Protein AF-A0A226WQH6-F1 (afdb_monomer_lite)

pLDDT: mean 71.51, std 11.77, range [44.72, 87.69]

Sequence (104 aa):
MDVEHRQHKELNNRAQNSHQPTRVREKVMRRFKSARHLQRFTSVHDQVANLIIHCRYNANSQEKRQARTHAFEAWEAATGNPMLDRLAAQISNIHDLRLRLCDL

Foldseek 3Di:
DDDPPDPDPVVVCVVVVVCVVVVVVCVVVPHDPDPVVSVVCCVVVVVVVCVVVCCVPPPDPVRVVVVVVVVQVVVCVVPVDNPVVVVVVVVVVVVVVVVVVVVD

Organism: Caballeronia sordidicola (NCBI:txid196367)

InterPro domains:
  IPR052183 Bacterial Insertion Sequence Transposase [PTHR35528] (2-68)

Secondary structure (DSSP, 8-state):
--------HHHHHHHHHHTHHHHHHHHHTT--SSHHHHHHHHHHHHHHHHHHHHHHHH--HHHHHHHHHHHHHHHHHHHS--HHHHHHHHHHHHHHHHHHTT--

Radius of gyration: 23.56 Å; chains: 1; bounding box: 32×32×85 Å

Structure (mmCIF, N/CA/C/O backbone):
data_AF-A0A226WQH6-F1
#
_entry.id   AF-A0A226WQH6-F1
#
loop_
_atom_site.group_PDB
_atom_site.id
_atom_site.type_symbol
_atom_site.label_atom_id
_atom_site.label_alt_id
_atom_site.label_comp_id
_atom_site.label_asym_id
_atom_site.label_entity_id
_atom_site.label_seq_id
_atom_site.pdbx_PDB_ins_code
_atom_site.Cartn_x
_atom_site.Cartn_y
_atom_site.Cartn_z
_atom_site.occupancy
_atom_site.B_iso_or_equiv
_atom_site.auth_seq_id
_atom_site.auth_comp_id
_atom_site.auth_asym_id
_atom_site.auth_atom_id
_atom_site.pdbx_PDB_model_num
ATOM 1 N N . MET A 1 1 ? 1.861 1.280 -46.688 1.00 44.72 1 MET A N 1
ATOM 2 C CA . MET A 1 1 ? 1.947 1.869 -45.338 1.00 44.72 1 MET A CA 1
ATOM 3 C C . MET A 1 1 ? 3.420 1.968 -45.000 1.00 44.72 1 MET A C 1
ATOM 5 O O . MET A 1 1 ? 3.989 1.004 -44.507 1.00 44.72 1 MET A O 1
ATOM 9 N N . ASP A 1 2 ? 4.052 3.064 -45.413 1.00 53.34 2 ASP A N 1
ATOM 10 C CA . ASP A 1 2 ? 5.470 3.315 -45.156 1.00 53.34 2 ASP A CA 1
ATOM 11 C C . ASP A 1 2 ? 5.608 3.838 -43.721 1.00 53.34 2 ASP A C 1
ATOM 13 O O . ASP A 1 2 ? 4.971 4.826 -43.355 1.00 53.34 2 ASP A O 1
ATOM 17 N N . VAL A 1 3 ? 6.327 3.108 -42.869 1.00 60.47 3 VAL A N 1
ATOM 18 C CA . VAL A 1 3 ? 6.515 3.482 -41.462 1.00 60.47 3 VAL A CA 1
ATOM 19 C C . VAL A 1 3 ? 7.810 4.276 -41.377 1.00 60.47 3 VAL A C 1
ATOM 21 O O . VAL A 1 3 ? 8.898 3.693 -41.386 1.00 60.47 3 VAL A O 1
ATOM 24 N N . GLU A 1 4 ? 7.690 5.604 -41.284 1.00 64.19 4 GLU A N 1
ATOM 25 C CA . GLU A 1 4 ? 8.829 6.504 -41.087 1.00 64.19 4 GLU A CA 1
ATOM 26 C C . GLU A 1 4 ? 9.665 6.064 -39.870 1.00 64.19 4 GLU A C 1
ATOM 28 O O . GLU A 1 4 ? 9.264 6.212 -38.712 1.00 64.19 4 GLU A O 1
ATOM 33 N N . HIS A 1 5 ? 10.865 5.540 -40.126 1.00 64.62 5 HIS A N 1
ATOM 34 C CA . HIS A 1 5 ? 11.817 5.152 -39.088 1.00 64.62 5 HIS A CA 1
ATOM 35 C C . HIS A 1 5 ? 12.550 6.385 -38.541 1.00 64.62 5 HIS A C 1
ATOM 37 O O . HIS A 1 5 ? 13.658 6.718 -38.962 1.00 64.62 5 HIS A O 1
ATOM 43 N N . ARG A 1 6 ? 11.949 7.076 -37.565 1.00 65.62 6 ARG A N 1
ATOM 44 C CA . ARG A 1 6 ? 12.593 8.213 -36.883 1.00 65.62 6 ARG A CA 1
ATOM 45 C C . ARG A 1 6 ? 13.545 7.734 -35.778 1.00 65.62 6 ARG A C 1
ATOM 47 O O . ARG A 1 6 ? 13.123 7.468 -34.657 1.00 65.62 6 ARG A O 1
ATOM 54 N N . GLN A 1 7 ? 14.846 7.666 -36.069 1.00 63.78 7 GLN A N 1
ATOM 55 C CA . GLN A 1 7 ? 15.902 7.249 -35.124 1.00 63.78 7 GLN A CA 1
ATOM 56 C C . GLN A 1 7 ? 16.554 8.415 -34.347 1.00 63.78 7 GLN A C 1
ATOM 58 O O . GLN A 1 7 ? 17.762 8.431 -34.111 1.00 63.78 7 GLN A O 1
ATOM 63 N N . HIS A 1 8 ? 15.788 9.424 -33.927 1.00 68.12 8 HIS A N 1
ATOM 64 C CA . HIS A 1 8 ? 16.356 10.497 -33.104 1.00 68.12 8 HIS A CA 1
ATOM 65 C C . HIS A 1 8 ? 16.524 10.031 -31.644 1.00 68.12 8 HIS A C 1
ATOM 67 O O . HIS A 1 8 ? 15.560 9.609 -31.003 1.00 68.12 8 HIS A O 1
ATOM 73 N N . LYS A 1 9 ? 17.751 10.139 -31.102 1.00 60.00 9 LYS A N 1
ATOM 74 C CA . LYS A 1 9 ? 18.123 9.819 -29.702 1.00 60.00 9 LYS A CA 1
ATOM 75 C C . LYS A 1 9 ? 17.124 10.297 -28.634 1.00 60.00 9 LYS A C 1
ATOM 77 O O . LYS A 1 9 ? 16.923 9.596 -27.647 1.00 60.00 9 LYS A O 1
ATOM 82 N N . GLU A 1 10 ? 16.481 11.447 -28.822 1.00 61.59 10 GLU A N 1
ATOM 83 C CA . GLU A 1 10 ? 15.529 12.004 -27.850 1.00 61.59 10 GLU A CA 1
ATOM 84 C C . GLU A 1 10 ? 14.223 11.197 -27.743 1.00 61.59 10 GLU A C 1
ATOM 86 O O . GLU A 1 10 ? 13.691 11.033 -26.643 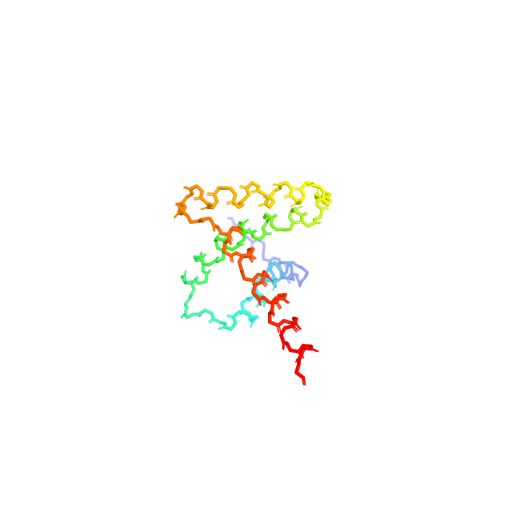1.00 61.59 10 GLU A O 1
ATOM 91 N N . LEU A 1 11 ? 13.747 10.602 -28.845 1.00 58.12 11 LEU A N 1
ATOM 92 C CA . LEU A 1 11 ? 12.570 9.720 -28.842 1.00 58.12 11 LEU A CA 1
ATOM 93 C C . LEU A 1 11 ? 12.870 8.386 -28.143 1.00 58.12 11 LEU A C 1
ATOM 95 O O . LEU A 1 11 ? 12.033 7.863 -27.403 1.00 58.12 11 LEU A O 1
ATOM 99 N N . ASN A 1 12 ? 14.089 7.869 -28.318 1.00 60.53 12 ASN A N 1
ATOM 100 C CA . ASN A 1 12 ? 14.528 6.619 -27.698 1.00 60.53 12 ASN A CA 1
ATOM 101 C C . ASN A 1 12 ? 14.723 6.781 -26.181 1.00 60.53 12 ASN A C 1
ATOM 103 O O . ASN A 1 12 ? 14.322 5.918 -25.404 1.00 60.53 12 ASN A O 1
ATOM 107 N N . ASN A 1 13 ? 15.210 7.945 -25.740 1.00 62.19 13 ASN A N 1
ATOM 108 C CA . ASN A 1 13 ? 15.324 8.268 -24.319 1.00 62.19 13 ASN A CA 1
ATOM 109 C C . ASN A 1 13 ? 13.975 8.212 -23.590 1.00 62.19 13 ASN A C 1
ATOM 111 O O . ASN A 1 13 ? 13.936 7.773 -22.447 1.00 62.19 13 ASN A O 1
ATOM 115 N N . ARG A 1 14 ? 12.854 8.600 -24.214 1.00 62.41 14 ARG A N 1
ATOM 116 C CA . ARG A 1 14 ? 11.534 8.556 -23.558 1.00 62.41 14 ARG A CA 1
ATOM 117 C C . ARG A 1 14 ? 11.010 7.129 -23.393 1.00 62.41 14 ARG A C 1
ATOM 119 O O . ARG A 1 14 ? 10.554 6.775 -22.306 1.00 62.41 14 ARG A O 1
ATOM 126 N N . ALA A 1 15 ? 11.129 6.305 -24.435 1.00 62.69 15 ALA A N 1
ATOM 127 C CA . ALA A 1 15 ? 10.797 4.883 -24.360 1.00 62.69 15 ALA A CA 1
ATOM 128 C C . ALA A 1 15 ? 11.685 4.169 -23.325 1.00 62.69 15 ALA A C 1
ATOM 130 O O . ALA A 1 15 ? 11.190 3.457 -22.453 1.00 62.69 15 ALA A O 1
ATOM 131 N N . GLN A 1 16 ? 12.986 4.455 -23.342 1.00 61.62 16 GLN A N 1
ATOM 132 C CA . GLN A 1 16 ? 13.967 3.846 -22.451 1.00 61.62 16 GLN A CA 1
ATOM 133 C C . GLN A 1 16 ? 13.856 4.332 -20.994 1.00 61.62 16 GLN A C 1
ATOM 135 O O . GLN A 1 16 ? 14.052 3.540 -20.069 1.00 61.62 16 GLN A O 1
ATOM 140 N N . ASN A 1 17 ? 13.483 5.596 -20.763 1.00 66.69 17 ASN A N 1
ATOM 141 C CA . ASN A 1 17 ? 13.315 6.161 -19.420 1.00 66.69 17 ASN A CA 1
ATOM 142 C C . ASN A 1 17 ? 11.994 5.766 -18.753 1.00 66.69 17 ASN A C 1
ATOM 144 O O . ASN A 1 17 ? 11.938 5.711 -17.525 1.00 66.69 17 ASN A O 1
ATOM 148 N N . SER A 1 18 ? 10.956 5.433 -19.526 1.00 65.62 18 SER A N 1
ATOM 149 C CA . SER A 1 18 ? 9.652 5.020 -18.984 1.00 65.62 18 SER A CA 1
ATOM 150 C C . SER A 1 18 ? 9.734 3.795 -18.056 1.00 65.62 18 SER A C 1
ATOM 152 O O . SER A 1 18 ? 8.951 3.666 -17.118 1.00 65.62 18 SER A O 1
ATOM 154 N N . HIS A 1 19 ? 10.733 2.931 -18.257 1.00 69.81 19 HIS A N 1
ATOM 155 C CA . HIS A 1 19 ? 10.943 1.708 -17.478 1.00 69.81 19 HIS A CA 1
ATOM 156 C C . HIS A 1 19 ? 11.989 1.847 -16.361 1.00 69.81 19 HIS A C 1
ATOM 158 O O . HIS A 1 19 ? 12.246 0.882 -15.637 1.00 69.81 19 HIS A O 1
ATOM 164 N N . GLN A 1 20 ? 12.610 3.020 -16.195 1.00 75.31 20 GLN A N 1
ATOM 165 C CA . GLN A 1 20 ? 13.624 3.234 -15.156 1.00 75.31 20 GLN A CA 1
ATOM 166 C C . GLN A 1 20 ? 13.084 3.010 -13.733 1.00 75.31 20 GLN A C 1
ATOM 168 O O . GLN A 1 20 ? 13.747 2.297 -12.975 1.00 75.31 20 GLN A O 1
ATOM 173 N N . PRO A 1 21 ? 11.880 3.497 -13.354 1.00 69.62 21 PRO A N 1
ATOM 174 C CA . PRO A 1 21 ? 11.318 3.221 -12.029 1.00 69.62 21 PRO A CA 1
ATOM 175 C C . PRO A 1 21 ? 11.153 1.720 -11.766 1.00 69.62 21 PRO A C 1
ATOM 177 O O . PRO A 1 21 ? 11.462 1.239 -10.674 1.00 69.62 21 PRO A O 1
ATOM 180 N N . THR A 1 22 ? 10.736 0.968 -12.786 1.00 70.25 22 THR A N 1
ATOM 181 C CA . THR A 1 22 ? 10.587 -0.490 -12.731 1.00 70.25 22 THR A CA 1
ATOM 182 C C . THR A 1 22 ? 11.938 -1.179 -12.554 1.00 70.25 22 THR A C 1
ATOM 184 O O . THR A 1 22 ? 12.086 -1.998 -11.650 1.00 70.25 22 THR A O 1
ATOM 187 N N . ARG A 1 23 ? 12.968 -0.788 -13.318 1.00 71.25 23 ARG A N 1
ATOM 188 C CA . ARG A 1 23 ? 14.328 -1.345 -13.183 1.00 71.25 23 ARG A CA 1
ATOM 189 C C . ARG A 1 23 ? 14.959 -1.065 -11.824 1.00 71.25 23 ARG A C 1
ATOM 191 O O . ARG A 1 23 ? 15.618 -1.941 -11.267 1.00 71.25 23 ARG A O 1
ATOM 198 N N . VAL A 1 24 ? 14.784 0.142 -11.287 1.00 74.31 24 VAL A N 1
ATOM 199 C CA . VAL A 1 24 ? 15.288 0.492 -9.950 1.00 74.31 24 VAL A CA 1
ATOM 200 C C . VAL A 1 24 ? 14.612 -0.383 -8.898 1.00 74.31 24 VAL A C 1
ATOM 202 O O . VAL A 1 24 ? 15.297 -0.975 -8.065 1.00 74.31 24 VAL A O 1
ATOM 205 N N . ARG A 1 25 ? 13.287 -0.542 -8.981 1.00 69.75 25 ARG A N 1
ATOM 206 C CA . ARG A 1 25 ? 12.509 -1.412 -8.089 1.00 69.75 25 ARG A CA 1
ATOM 207 C C . ARG A 1 25 ? 12.951 -2.875 -8.184 1.00 69.75 25 ARG A C 1
ATOM 209 O O . ARG A 1 25 ? 13.248 -3.478 -7.159 1.00 69.75 25 ARG A O 1
ATOM 216 N N . GLU A 1 26 ? 13.083 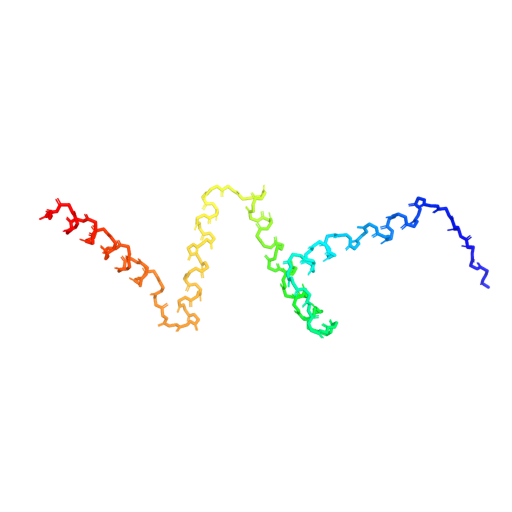-3.430 -9.385 1.00 69.25 26 GLU A N 1
ATOM 217 C CA . GLU A 1 26 ? 13.593 -4.793 -9.603 1.00 69.25 26 GLU A CA 1
ATOM 218 C C . GLU A 1 26 ? 14.992 -5.012 -9.018 1.00 69.25 26 GLU A C 1
ATOM 220 O O . GLU A 1 26 ? 15.279 -6.065 -8.438 1.00 69.25 26 GLU A O 1
ATOM 225 N N . LYS A 1 27 ? 15.872 -4.015 -9.170 1.00 71.19 27 LYS A N 1
ATOM 226 C CA . LYS A 1 27 ? 17.248 -4.069 -8.673 1.00 71.19 27 LYS A CA 1
ATOM 227 C C . LYS A 1 27 ? 17.297 -4.025 -7.145 1.00 71.19 27 LYS A C 1
ATOM 229 O O . LYS A 1 27 ? 18.051 -4.793 -6.552 1.00 71.19 27 LYS A O 1
ATOM 234 N N . VAL A 1 28 ? 16.481 -3.177 -6.514 1.00 74.56 28 VAL A N 1
ATOM 235 C CA . VAL A 1 28 ? 16.343 -3.114 -5.048 1.00 74.56 28 VAL A CA 1
ATOM 236 C C . VAL A 1 28 ? 15.740 -4.413 -4.501 1.00 74.56 28 VAL A C 1
ATOM 238 O O . VAL A 1 28 ? 16.210 -4.933 -3.493 1.00 74.56 28 VAL A O 1
ATOM 241 N N . MET A 1 29 ? 14.763 -4.998 -5.200 1.00 66.88 29 MET A N 1
ATOM 242 C CA . MET A 1 29 ? 14.048 -6.209 -4.771 1.00 66.88 29 MET A CA 1
ATOM 243 C C . MET A 1 29 ? 14.765 -7.532 -5.105 1.00 66.88 29 MET A C 1
ATOM 245 O O . MET A 1 29 ? 14.118 -8.570 -5.202 1.00 66.88 29 MET A O 1
ATOM 249 N N . ARG A 1 30 ? 16.101 -7.524 -5.256 1.00 69.88 30 ARG A N 1
ATOM 250 C CA . ARG A 1 30 ? 16.945 -8.717 -5.490 1.00 69.88 30 ARG A CA 1
ATOM 251 C C . ARG A 1 30 ? 16.367 -9.697 -6.533 1.00 69.88 30 ARG A C 1
ATOM 253 O O . ARG A 1 30 ? 16.269 -10.875 -6.238 1.00 69.88 30 ARG A O 1
ATOM 260 N N . ARG A 1 31 ? 16.041 -9.229 -7.749 1.00 72.62 31 ARG A N 1
ATOM 261 C CA . ARG A 1 31 ? 15.698 -10.036 -8.953 1.00 72.62 31 ARG A CA 1
ATOM 262 C C . ARG A 1 31 ? 14.636 -11.145 -8.767 1.00 72.62 31 ARG A C 1
ATOM 264 O O . ARG A 1 31 ? 14.828 -12.148 -8.089 1.00 72.62 31 ARG A O 1
ATOM 271 N N . PHE A 1 32 ? 13.543 -11.063 -9.523 1.00 77.19 32 PHE A N 1
ATOM 272 C CA . PHE A 1 32 ? 12.536 -12.130 -9.556 1.00 77.19 32 PHE A CA 1
ATOM 273 C C . PHE A 1 32 ? 13.042 -13.391 -10.270 1.00 77.19 32 PHE A C 1
ATOM 275 O O . PHE A 1 32 ? 13.728 -13.311 -11.286 1.00 77.19 32 PHE A O 1
ATOM 282 N N . LYS A 1 33 ? 12.612 -14.568 -9.791 1.00 84.00 33 LYS A N 1
ATOM 283 C CA . LYS A 1 33 ? 12.939 -15.881 -10.387 1.00 84.00 33 LYS A CA 1
ATOM 284 C C . LYS A 1 33 ? 12.449 -16.044 -11.837 1.00 84.00 33 LYS A C 1
ATOM 286 O O . LYS A 1 33 ? 12.940 -16.907 -12.551 1.00 84.00 33 LYS A O 1
ATOM 291 N N . SER A 1 34 ? 11.455 -15.259 -12.267 1.00 85.62 34 SER A N 1
ATOM 292 C CA . SER A 1 34 ? 10.907 -15.284 -13.634 1.00 85.62 34 SER A CA 1
ATOM 293 C C . SER A 1 34 ? 10.102 -14.015 -13.939 1.00 85.62 34 SER A C 1
ATOM 295 O O . SER A 1 34 ? 9.542 -13.422 -13.012 1.00 85.62 34 SER A O 1
ATOM 297 N N . ALA A 1 35 ? 9.906 -13.697 -15.223 1.00 83.88 35 ALA A N 1
ATOM 298 C CA . ALA A 1 35 ? 9.063 -12.581 -15.670 1.00 83.88 35 ALA A CA 1
ATOM 299 C C . ALA A 1 35 ? 7.593 -12.694 -15.216 1.00 83.88 35 ALA A C 1
ATOM 301 O O . ALA A 1 35 ? 6.991 -11.700 -14.825 1.00 83.88 35 ALA A O 1
ATOM 302 N N . ARG A 1 36 ? 7.021 -13.907 -15.172 1.00 86.31 36 ARG A N 1
ATOM 303 C CA . ARG A 1 36 ? 5.642 -14.126 -14.688 1.00 86.31 36 ARG A CA 1
ATOM 304 C C . ARG A 1 36 ? 5.472 -13.730 -13.215 1.00 86.31 36 ARG A C 1
ATOM 306 O O . ARG A 1 36 ? 4.447 -13.168 -12.843 1.00 86.31 36 ARG A O 1
ATOM 313 N N . HIS A 1 37 ? 6.469 -14.023 -12.380 1.00 83.62 37 HIS A N 1
ATOM 314 C CA . HIS A 1 37 ? 6.462 -13.635 -10.965 1.00 83.62 37 HIS A CA 1
ATOM 315 C C . HIS A 1 37 ? 6.571 -12.120 -10.794 1.00 83.62 37 HIS A C 1
ATOM 317 O O . HIS A 1 37 ? 5.824 -11.556 -10.001 1.00 83.62 37 HIS A O 1
ATOM 323 N N . LEU A 1 38 ? 7.442 -11.474 -11.575 1.00 83.44 38 LEU A N 1
ATOM 324 C CA . LEU A 1 38 ? 7.517 -10.017 -11.633 1.00 83.44 38 LEU A CA 1
ATOM 325 C C . LEU A 1 38 ? 6.157 -9.424 -12.014 1.00 83.44 38 LEU A C 1
ATOM 327 O O . LEU A 1 38 ? 5.659 -8.578 -11.292 1.00 83.44 38 LEU A O 1
ATOM 331 N N . GLN A 1 39 ? 5.532 -9.911 -13.088 1.00 85.00 39 GLN A N 1
ATOM 332 C CA . GLN A 1 39 ? 4.278 -9.356 -13.597 1.00 85.00 39 GLN A CA 1
ATOM 333 C C . GLN A 1 39 ? 3.135 -9.442 -12.576 1.00 85.00 39 GLN A C 1
ATOM 335 O O . GLN A 1 39 ? 2.416 -8.466 -12.382 1.00 85.00 39 GLN A O 1
ATOM 340 N N . ARG A 1 40 ? 2.991 -10.587 -11.893 1.00 86.69 40 ARG A N 1
ATOM 341 C CA . ARG A 1 40 ? 2.004 -10.756 -10.810 1.00 86.69 40 ARG A CA 1
ATOM 342 C C . ARG A 1 40 ? 2.297 -9.843 -9.622 1.00 86.69 40 ARG A C 1
ATOM 344 O O . ARG A 1 40 ? 1.377 -9.311 -9.009 1.00 86.69 40 ARG A O 1
ATOM 351 N N . PHE A 1 41 ? 3.574 -9.679 -9.285 1.00 82.81 41 PHE A N 1
ATOM 352 C CA . PHE A 1 41 ? 3.980 -8.798 -8.201 1.00 82.81 41 PHE A CA 1
ATOM 353 C C . PHE A 1 41 ? 3.708 -7.331 -8.548 1.00 82.81 41 PHE A C 1
ATOM 355 O O . P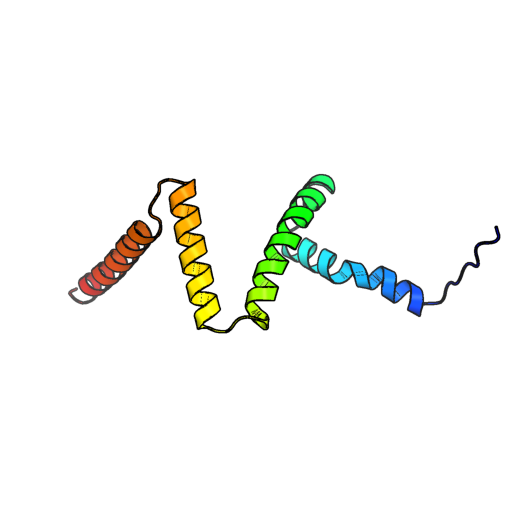HE A 1 41 ? 3.042 -6.648 -7.778 1.00 82.81 41 PHE A O 1
ATOM 362 N N . THR A 1 42 ? 4.163 -6.848 -9.708 1.00 81.00 42 THR A N 1
ATOM 363 C CA . THR A 1 42 ? 4.007 -5.445 -10.118 1.00 81.00 42 THR A CA 1
ATOM 364 C C . THR A 1 42 ? 2.545 -5.071 -10.291 1.00 81.00 42 THR A C 1
ATOM 366 O O . THR A 1 42 ? 2.155 -4.000 -9.843 1.00 81.00 42 THR A O 1
ATOM 369 N N . SER A 1 43 ? 1.705 -5.961 -10.834 1.00 83.56 43 SER A N 1
ATOM 370 C CA . SER A 1 43 ? 0.275 -5.677 -11.005 1.00 83.56 43 SER A CA 1
ATOM 371 C C . SER A 1 43 ? -0.443 -5.383 -9.687 1.00 83.56 43 SER A C 1
ATOM 373 O O . SER A 1 43 ? -1.326 -4.532 -9.659 1.00 83.56 43 SER 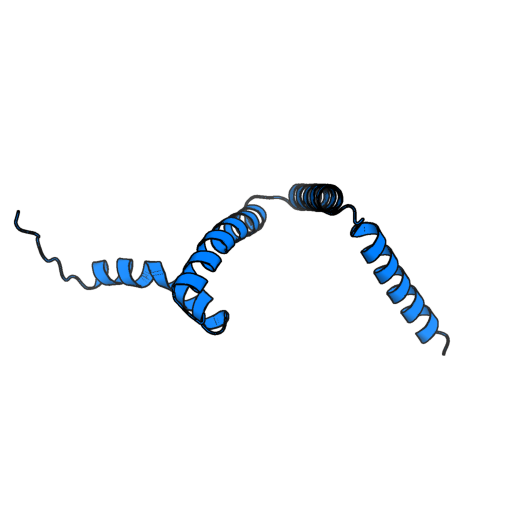A O 1
ATOM 375 N N . VAL A 1 44 ? -0.076 -6.070 -8.600 1.00 84.06 44 VAL A N 1
ATOM 376 C CA . VAL A 1 44 ? -0.650 -5.837 -7.262 1.00 84.06 44 VAL A CA 1
ATOM 377 C C . VAL A 1 44 ? 0.062 -4.677 -6.570 1.00 84.06 44 VAL A C 1
ATOM 379 O O . VAL A 1 44 ? -0.576 -3.780 -6.024 1.00 84.06 44 VAL A O 1
ATOM 382 N N . HIS A 1 45 ? 1.393 -4.668 -6.621 1.00 81.50 45 HIS A N 1
ATOM 383 C CA . HIS A 1 45 ? 2.214 -3.672 -5.949 1.00 81.50 45 HIS A CA 1
ATOM 384 C C . HIS A 1 45 ? 1.956 -2.254 -6.468 1.00 81.50 45 HIS A C 1
ATOM 386 O O . HIS A 1 45 ? 1.902 -1.330 -5.665 1.00 81.50 45 HIS A O 1
ATOM 392 N N . ASP A 1 46 ? 1.772 -2.053 -7.775 1.00 75.12 46 ASP A N 1
ATOM 393 C CA . ASP A 1 46 ? 1.515 -0.719 -8.328 1.00 75.12 46 ASP A CA 1
ATOM 394 C C . ASP A 1 46 ? 0.168 -0.150 -7.855 1.00 75.12 46 ASP A C 1
ATOM 396 O O . ASP A 1 46 ? 0.081 1.036 -7.538 1.00 75.12 46 ASP A O 1
ATOM 400 N N . GLN A 1 47 ? -0.856 -0.994 -7.693 1.00 79.19 47 GLN A N 1
ATOM 401 C CA . GLN A 1 47 ? -2.142 -0.578 -7.120 1.00 79.19 47 GLN A CA 1
ATOM 402 C C . GLN A 1 47 ? -1.986 -0.151 -5.654 1.00 79.19 47 GLN A C 1
ATOM 404 O O . GLN A 1 47 ? -2.457 0.917 -5.262 1.00 79.19 47 GLN A O 1
ATOM 409 N N . VAL A 1 48 ? -1.261 -0.938 -4.854 1.00 78.81 48 VAL A N 1
ATOM 410 C CA . VAL A 1 48 ? -0.996 -0.627 -3.438 1.00 78.81 48 VAL A CA 1
ATOM 411 C C . VAL A 1 48 ? -0.123 0.624 -3.292 1.00 78.81 48 VAL A C 1
ATOM 413 O O . VAL A 1 48 ? -0.390 1.484 -2.452 1.00 78.81 48 VAL A O 1
ATOM 416 N N . ALA A 1 49 ? 0.902 0.770 -4.133 1.00 76.94 49 ALA A N 1
ATOM 417 C CA . ALA A 1 49 ? 1.792 1.924 -4.123 1.00 76.94 49 ALA A CA 1
ATOM 418 C C . ALA A 1 49 ? 1.036 3.223 -4.429 1.00 76.94 49 ALA A C 1
ATOM 420 O O . ALA A 1 49 ? 1.306 4.240 -3.789 1.00 76.94 49 ALA A O 1
ATOM 421 N N . ASN A 1 50 ? 0.061 3.190 -5.342 1.00 77.94 50 ASN A N 1
ATOM 422 C CA . ASN A 1 50 ? -0.780 4.348 -5.643 1.00 77.94 50 ASN A CA 1
ATOM 423 C C . ASN A 1 50 ? -1.570 4.822 -4.417 1.00 77.94 50 ASN A C 1
ATOM 425 O O . ASN A 1 50 ? -1.623 6.025 -4.169 1.00 77.94 50 ASN A O 1
ATOM 429 N N . LEU A 1 51 ? -2.103 3.907 -3.600 1.00 75.38 51 LEU A N 1
ATOM 430 C CA . LEU A 1 51 ? -2.811 4.261 -2.361 1.00 75.38 51 LEU A CA 1
ATOM 431 C C . LEU A 1 51 ? -1.883 4.960 -1.355 1.00 75.38 51 LEU A C 1
ATOM 433 O O . LEU A 1 51 ? -2.245 5.977 -0.760 1.00 75.38 51 LEU A O 1
ATOM 437 N N . ILE A 1 52 ? -0.656 4.455 -1.203 1.00 72.25 52 ILE A N 1
ATOM 438 C CA . ILE A 1 52 ? 0.341 5.013 -0.278 1.00 72.25 52 ILE A CA 1
ATOM 439 C C . ILE A 1 52 ? 0.824 6.389 -0.752 1.00 72.25 52 ILE A C 1
ATOM 441 O O . ILE A 1 52 ? 0.931 7.322 0.047 1.00 72.25 52 ILE A O 1
ATOM 445 N N . ILE A 1 53 ? 1.106 6.533 -2.049 1.00 75.62 53 ILE A N 1
ATOM 446 C CA . ILE A 1 53 ? 1.565 7.791 -2.651 1.00 75.62 53 ILE A CA 1
ATOM 447 C C . ILE A 1 53 ? 0.458 8.847 -2.583 1.00 75.62 53 ILE A C 1
ATOM 449 O O . ILE A 1 53 ? 0.722 9.967 -2.149 1.00 75.62 53 ILE A O 1
ATOM 453 N N . HIS A 1 54 ? -0.780 8.484 -2.927 1.00 74.62 54 HIS A N 1
ATOM 454 C CA . HIS A 1 54 ? -1.932 9.375 -2.813 1.00 74.62 54 HIS A CA 1
ATOM 455 C C . HIS A 1 54 ? -2.103 9.876 -1.374 1.00 74.62 54 HIS A C 1
ATOM 457 O O . HIS A 1 54 ? -2.172 11.078 -1.127 1.00 74.62 54 HIS A O 1
ATOM 463 N N . CYS A 1 55 ? -2.071 8.962 -0.401 1.00 73.75 55 CYS A N 1
ATOM 464 C CA . CYS A 1 55 ? -2.155 9.310 1.012 1.00 73.75 55 CYS A CA 1
ATOM 465 C C . CYS A 1 55 ? -0.986 10.210 1.458 1.00 73.75 55 CYS A C 1
ATOM 467 O O . CYS A 1 55 ? -1.171 11.122 2.258 1.00 73.75 55 CYS A O 1
ATOM 469 N N . ARG A 1 56 ? 0.229 10.024 0.925 1.00 73.19 56 ARG A N 1
ATOM 470 C CA . ARG A 1 56 ? 1.397 10.838 1.296 1.00 73.19 56 ARG A CA 1
ATOM 471 C C . ARG A 1 56 ? 1.225 12.312 0.932 1.00 73.19 56 ARG A C 1
ATOM 473 O O . ARG A 1 56 ? 1.488 13.150 1.798 1.00 73.19 56 ARG A O 1
ATOM 480 N N . TYR A 1 57 ? 0.813 12.594 -0.303 1.00 80.50 57 TYR A N 1
ATOM 481 C CA . TYR A 1 57 ? 0.824 13.946 -0.872 1.00 80.50 57 TYR A CA 1
ATOM 482 C C . TYR A 1 57 ? -0.517 14.678 -0.781 1.00 80.50 57 TYR A C 1
ATOM 484 O O . TYR A 1 57 ? -0.509 15.900 -0.696 1.00 80.50 57 TYR A O 1
ATOM 492 N N . ASN A 1 58 ? -1.638 13.952 -0.740 1.00 80.31 58 ASN A N 1
ATOM 493 C CA . ASN A 1 58 ? -2.970 14.554 -0.851 1.00 80.31 58 ASN A CA 1
ATOM 494 C C . ASN A 1 58 ? -3.803 14.477 0.433 1.00 80.31 58 ASN A C 1
ATOM 496 O O . ASN A 1 58 ? -4.928 14.958 0.427 1.00 80.31 58 ASN A O 1
ATOM 500 N N . ALA A 1 59 ? -3.285 13.875 1.512 1.00 83.25 59 ALA A N 1
ATOM 501 C CA . ALA A 1 59 ? -4.018 13.754 2.771 1.00 83.25 59 ALA A CA 1
ATOM 502 C C . ALA A 1 59 ? -3.333 14.490 3.930 1.00 83.25 59 ALA A C 1
ATOM 504 O O . ALA A 1 59 ? -2.110 14.393 4.131 1.00 83.25 59 ALA A O 1
ATOM 505 N N . ASN A 1 60 ? -4.128 15.188 4.739 1.00 86.31 60 ASN A N 1
ATOM 506 C CA . ASN A 1 60 ? -3.671 15.807 5.980 1.00 86.31 60 ASN A CA 1
ATOM 507 C C . ASN A 1 60 ? -3.487 14.758 7.101 1.00 86.31 60 ASN A C 1
ATOM 509 O O . ASN A 1 60 ? -3.749 13.563 6.939 1.00 86.31 60 ASN A O 1
ATOM 513 N N . SER A 1 61 ? -2.954 15.176 8.252 1.00 85.00 61 SER A N 1
ATOM 514 C CA . SER A 1 61 ? -2.627 14.258 9.355 1.00 85.00 61 SER A CA 1
ATOM 515 C C . SER A 1 61 ? -3.854 13.570 9.968 1.00 85.00 61 SER A C 1
ATOM 517 O O . SER A 1 61 ? -3.734 12.433 10.430 1.00 85.00 61 SER A O 1
ATOM 519 N N . GLN A 1 62 ? -5.016 14.226 9.958 1.00 87.06 62 GLN A N 1
ATOM 520 C CA . GLN A 1 62 ? -6.266 13.702 10.503 1.00 87.06 62 GLN A CA 1
ATOM 521 C C . GLN A 1 62 ? -6.878 12.652 9.575 1.00 87.06 62 GLN A C 1
ATOM 523 O O . GLN A 1 62 ? -7.172 11.547 10.026 1.00 87.06 62 GLN A O 1
ATOM 528 N N . GLU A 1 63 ? -6.948 12.939 8.278 1.00 85.56 63 GLU A N 1
ATOM 529 C CA . GLU A 1 63 ? -7.390 11.991 7.247 1.00 85.56 63 GLU A CA 1
ATOM 530 C C . GLU A 1 63 ? -6.520 10.728 7.250 1.00 85.56 63 GLU A C 1
ATOM 532 O O . GLU A 1 63 ? -7.018 9.605 7.220 1.00 85.56 63 GLU A O 1
ATOM 537 N N . LYS A 1 64 ? -5.199 10.896 7.405 1.00 81.81 64 LYS A N 1
ATOM 538 C CA . LYS A 1 64 ? -4.252 9.781 7.568 1.00 81.81 64 LYS A CA 1
ATOM 539 C C . LYS A 1 64 ? -4.546 8.923 8.801 1.00 81.81 64 LYS A C 1
ATOM 541 O O . LYS A 1 64 ? -4.323 7.715 8.760 1.00 81.81 64 LYS A O 1
ATOM 546 N N . ARG A 1 65 ? -4.971 9.525 9.918 1.00 84.62 65 ARG A N 1
ATOM 547 C CA . ARG A 1 65 ? -5.334 8.789 11.144 1.00 84.62 65 ARG A CA 1
ATOM 548 C C . ARG A 1 65 ? -6.637 8.021 10.945 1.00 84.62 65 ARG A C 1
ATOM 550 O O . ARG A 1 65 ? -6.645 6.828 11.216 1.00 84.62 65 ARG A O 1
ATOM 557 N N . GLN A 1 66 ? -7.664 8.667 10.397 1.00 87.06 66 GLN A N 1
ATOM 558 C CA . GLN A 1 66 ? -8.961 8.045 10.106 1.00 87.06 66 GLN A CA 1
ATOM 559 C C . GLN A 1 66 ? -8.819 6.868 9.136 1.00 87.06 66 GLN A C 1
ATOM 561 O O . GLN A 1 66 ? -9.293 5.775 9.424 1.00 87.06 66 GLN A O 1
ATOM 566 N N . ALA A 1 67 ? -8.078 7.045 8.038 1.00 84.31 67 ALA A N 1
ATOM 567 C CA . ALA A 1 67 ? -7.827 5.974 7.077 1.00 84.31 67 ALA A CA 1
ATOM 568 C C . ALA A 1 67 ? -7.110 4.767 7.709 1.00 84.31 67 ALA A C 1
ATOM 570 O O . ALA A 1 67 ? -7.414 3.627 7.367 1.00 84.31 67 ALA A O 1
ATOM 571 N N . ARG A 1 68 ? -6.181 4.996 8.653 1.00 82.62 68 ARG A N 1
ATOM 572 C CA . ARG A 1 68 ? -5.548 3.903 9.408 1.00 82.62 68 ARG A CA 1
ATOM 573 C C . ARG A 1 68 ? -6.538 3.200 10.329 1.00 82.62 68 ARG A C 1
ATOM 575 O O . ARG A 1 68 ? -6.550 1.977 10.328 1.00 82.62 68 ARG A O 1
ATOM 582 N N . THR A 1 69 ? -7.354 3.943 11.077 1.00 86.19 69 THR A N 1
ATOM 583 C CA . THR A 1 69 ? -8.388 3.368 11.951 1.00 86.19 69 THR A CA 1
ATOM 584 C C . THR A 1 69 ? -9.337 2.472 11.156 1.00 86.19 69 THR A C 1
ATOM 586 O O . THR A 1 69 ? -9.455 1.295 11.475 1.00 86.19 69 THR A O 1
ATOM 589 N N . HIS A 1 70 ? -9.888 2.972 10.047 1.00 84.88 70 HIS A N 1
ATOM 590 C CA . HIS A 1 70 ? -10.777 2.189 9.184 1.00 84.88 70 HIS A CA 1
ATOM 591 C C . HIS A 1 70 ? -10.100 0.959 8.569 1.00 84.88 70 HIS A C 1
ATOM 593 O O . HIS A 1 70 ? -10.720 -0.095 8.446 1.00 84.88 70 HIS A O 1
ATOM 599 N N . ALA A 1 71 ? -8.822 1.060 8.191 1.00 81.94 71 ALA A N 1
ATOM 600 C CA . ALA A 1 71 ? -8.079 -0.087 7.676 1.00 81.94 71 ALA A CA 1
ATOM 601 C C . ALA A 1 71 ? -7.882 -1.178 8.742 1.00 81.94 71 ALA A C 1
ATOM 603 O O . ALA A 1 71 ? -7.977 -2.362 8.419 1.00 81.94 71 ALA A O 1
ATOM 604 N N . PHE A 1 72 ? -7.631 -0.795 9.997 1.00 80.19 72 PHE A N 1
ATOM 605 C CA . PHE A 1 72 ? -7.533 -1.748 11.103 1.00 80.19 72 PHE A CA 1
ATOM 606 C C . PHE A 1 72 ? -8.884 -2.394 11.415 1.00 80.19 72 PHE A C 1
ATOM 608 O O . PHE A 1 72 ? -8.939 -3.615 11.500 1.00 80.19 72 PHE A O 1
ATOM 615 N N . GLU A 1 73 ? -9.970 -1.623 11.470 1.00 86.12 73 GLU A N 1
ATOM 616 C CA . GLU A 1 73 ? -11.332 -2.155 11.651 1.00 86.12 73 GLU A CA 1
ATOM 617 C C . GLU A 1 73 ? -11.691 -3.176 10.560 1.00 86.12 73 GLU A C 1
ATOM 619 O O . GLU A 1 73 ? -12.171 -4.272 10.848 1.00 86.12 73 GLU A O 1
ATOM 624 N N . ALA A 1 74 ? -11.403 -2.854 9.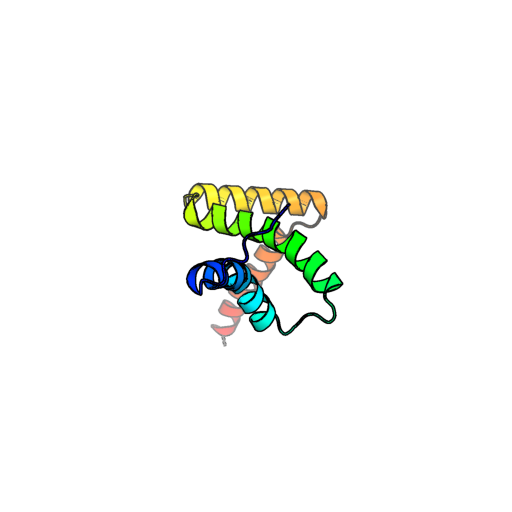294 1.00 83.62 74 ALA A N 1
ATOM 625 C CA . ALA A 1 74 ? -11.645 -3.757 8.172 1.00 83.62 74 ALA A CA 1
ATOM 626 C C . ALA A 1 74 ? -10.810 -5.047 8.266 1.00 83.62 74 ALA A C 1
ATOM 628 O O . ALA A 1 74 ? -11.293 -6.130 7.933 1.00 83.62 74 ALA A O 1
ATOM 629 N N . TRP A 1 75 ? -9.561 -4.945 8.727 1.00 80.12 75 TRP A N 1
ATOM 630 C CA . TRP A 1 75 ? -8.692 -6.102 8.934 1.00 80.12 75 TRP A CA 1
ATOM 631 C C . TRP A 1 75 ? -9.187 -7.002 10.069 1.00 80.12 75 TRP A C 1
ATOM 633 O O . TRP A 1 75 ? -9.208 -8.227 9.922 1.00 80.12 75 TRP A O 1
ATOM 643 N N . GLU A 1 76 ? -9.618 -6.414 11.182 1.00 87.69 76 GLU A N 1
ATOM 644 C CA . GLU A 1 76 ? -10.201 -7.146 12.307 1.00 87.69 76 GLU A CA 1
ATOM 645 C C . GLU A 1 76 ? -11.493 -7.853 11.892 1.00 87.69 76 GLU A C 1
ATOM 647 O O . GLU A 1 76 ? -11.648 -9.042 12.168 1.00 87.69 76 GLU A O 1
ATOM 652 N N . ALA A 1 77 ? -12.363 -7.184 11.129 1.00 86.50 77 ALA A N 1
ATOM 653 C CA . ALA A 1 77 ? -13.579 -7.789 10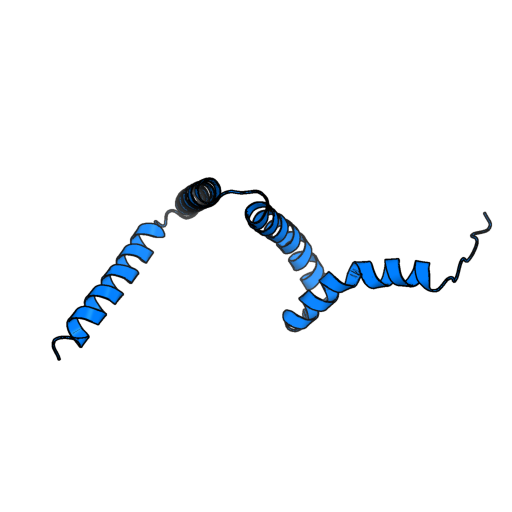.588 1.00 86.50 77 ALA A CA 1
ATOM 654 C C . ALA A 1 77 ? -13.285 -8.969 9.642 1.00 86.50 77 ALA A C 1
ATOM 656 O O . ALA A 1 77 ? -13.974 -9.986 9.686 1.00 86.50 77 ALA A O 1
ATOM 657 N N . ALA A 1 78 ? -12.253 -8.859 8.799 1.00 84.81 78 ALA A N 1
ATOM 658 C CA . ALA A 1 78 ? -11.893 -9.906 7.844 1.00 84.81 78 ALA A CA 1
ATOM 659 C C . ALA A 1 78 ? -11.183 -11.111 8.487 1.00 84.81 78 ALA A C 1
ATOM 661 O O . ALA A 1 78 ? -11.291 -12.227 7.982 1.00 84.81 78 ALA A O 1
ATOM 662 N N . THR A 1 79 ? -10.428 -10.893 9.568 1.00 87.12 79 THR A N 1
ATOM 663 C CA . THR A 1 79 ? -9.573 -11.928 10.182 1.00 87.12 79 THR A CA 1
ATOM 664 C C . THR A 1 79 ? -10.081 -12.454 11.521 1.00 87.12 79 THR A C 1
ATOM 666 O O . THR A 1 79 ? -9.576 -13.472 11.993 1.00 87.12 79 THR A O 1
ATOM 669 N N . GLY A 1 80 ? -11.054 -11.783 12.146 1.00 82.38 80 GLY A N 1
ATOM 670 C CA . GLY A 1 80 ? -11.561 -12.123 13.477 1.00 82.38 80 GLY A CA 1
ATOM 671 C C . GLY A 1 80 ? -10.509 -12.001 14.584 1.00 82.38 80 GLY A C 1
ATOM 672 O O . GLY A 1 80 ? -10.660 -12.610 15.640 1.00 82.38 80 GLY A O 1
ATOM 673 N N . ASN A 1 81 ? -9.416 -11.271 14.339 1.00 72.94 81 ASN A N 1
ATOM 674 C CA . ASN A 1 81 ? -8.289 -11.160 15.256 1.00 72.94 81 ASN A CA 1
ATOM 675 C C . ASN A 1 81 ? -8.028 -9.684 15.589 1.00 72.94 81 ASN A C 1
ATOM 677 O O . ASN A 1 81 ? -7.526 -8.969 14.716 1.00 72.94 81 ASN A O 1
ATOM 681 N N . PRO A 1 82 ? -8.333 -9.230 16.819 1.00 70.19 82 PRO A N 1
ATOM 682 C CA . PRO A 1 82 ? -8.128 -7.846 17.220 1.00 70.19 82 PRO A CA 1
ATOM 683 C C . PRO A 1 82 ? -6.627 -7.553 17.309 1.00 70.19 82 PRO A C 1
ATOM 685 O O . PRO A 1 82 ? -5.920 -7.925 18.251 1.00 70.19 82 PRO A O 1
ATOM 688 N N . MET A 1 83 ? -6.108 -6.925 16.257 1.00 67.00 83 MET A N 1
ATOM 689 C CA . MET A 1 83 ? -4.690 -6.608 16.119 1.00 67.00 83 MET A CA 1
ATOM 690 C C . MET A 1 83 ? -4.294 -5.473 17.070 1.00 67.00 83 MET A C 1
ATOM 692 O O . MET A 1 83 ? -3.155 -5.446 17.546 1.00 67.00 83 MET A O 1
ATOM 696 N N . LEU A 1 84 ? -5.232 -4.572 17.386 1.00 65.12 84 LEU A N 1
ATOM 697 C CA . LEU A 1 84 ? -5.013 -3.469 18.321 1.00 65.12 84 LEU A CA 1
ATOM 698 C C . LEU A 1 84 ? -4.818 -3.960 19.763 1.00 65.12 84 LEU A C 1
ATOM 700 O O . LEU A 1 84 ? -3.896 -3.489 20.429 1.00 65.12 84 LEU A O 1
ATOM 704 N N . ASP A 1 85 ? -5.569 -4.973 20.203 1.00 63.78 85 ASP A N 1
ATOM 705 C CA . ASP A 1 85 ? -5.425 -5.562 21.544 1.00 63.78 85 ASP A CA 1
ATOM 706 C C . ASP A 1 85 ? -4.070 -6.257 21.723 1.00 63.78 85 ASP A C 1
ATOM 708 O O . ASP A 1 85 ? -3.414 -6.140 22.762 1.00 63.78 85 ASP A O 1
ATOM 712 N N . ARG A 1 86 ? -3.595 -6.942 20.676 1.00 60.94 86 ARG A N 1
ATOM 713 C CA . ARG A 1 86 ? -2.287 -7.613 20.689 1.00 60.94 86 ARG A CA 1
ATOM 714 C C . ARG A 1 86 ? -1.125 -6.629 20.715 1.00 60.94 86 ARG A C 1
ATOM 716 O O . ARG A 1 86 ? -0.179 -6.836 21.472 1.00 60.94 86 ARG A O 1
ATOM 723 N N . LEU A 1 87 ? -1.192 -5.561 19.918 1.00 62.91 87 LEU A N 1
ATOM 724 C CA . LEU A 1 87 ? -0.170 -4.512 19.917 1.00 62.91 87 LEU A CA 1
ATOM 725 C C . LEU A 1 87 ? -0.166 -3.729 21.236 1.00 62.91 87 LEU A C 1
ATOM 727 O O . LEU A 1 87 ? 0.911 -3.444 21.756 1.00 62.91 87 LEU A O 1
ATOM 731 N N . ALA A 1 88 ? -1.336 -3.440 21.813 1.00 61.06 88 ALA A N 1
ATOM 732 C CA . ALA A 1 88 ? -1.448 -2.816 23.129 1.00 61.06 88 ALA A CA 1
ATOM 733 C C . ALA A 1 88 ? -0.818 -3.691 24.228 1.00 61.06 88 ALA A C 1
ATOM 735 O O . ALA A 1 88 ? -0.008 -3.195 25.011 1.00 61.06 88 ALA A O 1
ATOM 736 N N . ALA A 1 89 ? -1.083 -5.002 24.227 1.00 60.88 89 ALA A N 1
ATOM 737 C CA . ALA A 1 89 ? -0.445 -5.948 25.147 1.00 60.88 89 ALA A CA 1
ATOM 738 C C . ALA A 1 89 ? 1.085 -6.014 24.966 1.00 60.88 89 ALA A C 1
ATOM 740 O O . ALA A 1 89 ? 1.832 -6.122 25.940 1.00 60.88 89 ALA A O 1
ATOM 741 N N . GLN A 1 90 ? 1.575 -5.899 23.727 1.00 57.69 90 GLN A N 1
ATOM 742 C CA . GLN A 1 90 ? 3.008 -5.870 23.420 1.00 57.69 90 GLN A CA 1
ATOM 743 C C . GLN A 1 90 ? 3.685 -4.574 23.897 1.00 57.69 90 GLN A C 1
ATOM 745 O O . GLN A 1 90 ? 4.795 -4.622 24.424 1.00 57.69 90 GLN A O 1
ATOM 750 N N . ILE A 1 91 ? 3.018 -3.425 23.753 1.00 57.03 91 ILE A N 1
ATOM 751 C CA . ILE A 1 91 ? 3.512 -2.119 24.217 1.00 57.03 91 ILE A CA 1
ATOM 752 C C . ILE A 1 91 ? 3.520 -2.056 25.749 1.00 57.03 91 ILE A C 1
ATOM 754 O O . ILE A 1 91 ? 4.519 -1.616 26.321 1.00 57.03 91 ILE A O 1
ATOM 758 N N . SER A 1 92 ? 2.466 -2.545 26.414 1.00 59.03 92 SER A N 1
ATOM 759 C CA . SER A 1 92 ? 2.441 -2.670 27.877 1.00 59.03 92 SER A CA 1
ATOM 760 C C . SER A 1 92 ? 3.564 -3.573 28.378 1.00 59.03 92 SER A C 1
ATOM 762 O O . SER A 1 92 ? 4.279 -3.171 29.286 1.00 59.03 92 SER A O 1
ATOM 764 N N . ASN A 1 93 ? 3.816 -4.719 27.735 1.00 58.34 93 ASN A N 1
ATOM 765 C CA . ASN A 1 93 ? 4.948 -5.586 28.087 1.00 58.34 93 ASN A CA 1
ATOM 766 C C . ASN A 1 93 ? 6.315 -4.894 27.940 1.00 58.34 93 ASN A C 1
ATOM 768 O O . ASN A 1 93 ? 7.202 -5.133 28.752 1.00 58.34 93 ASN A O 1
ATOM 772 N N . ILE A 1 94 ? 6.509 -4.027 26.939 1.00 56.97 94 ILE A N 1
ATOM 773 C CA . ILE A 1 94 ? 7.760 -3.260 26.777 1.00 56.97 94 ILE A CA 1
ATOM 774 C C . ILE A 1 94 ? 7.903 -2.190 27.868 1.00 56.97 94 ILE A C 1
ATOM 776 O O . ILE A 1 94 ? 9.006 -1.976 28.372 1.00 56.97 94 ILE A O 1
ATOM 780 N N . HIS A 1 95 ? 6.810 -1.520 28.243 1.00 53.06 95 HIS A N 1
ATOM 781 C CA . HIS A 1 95 ? 6.817 -0.546 29.339 1.00 53.06 95 HIS A CA 1
ATOM 782 C C . HIS A 1 95 ? 7.105 -1.227 30.687 1.00 53.06 95 HIS A C 1
ATOM 784 O O . HIS A 1 95 ? 7.898 -0.721 31.477 1.00 53.06 95 HIS A O 1
ATOM 790 N N . ASP A 1 96 ? 6.537 -2.415 30.897 1.00 54.97 96 ASP A N 1
ATOM 791 C CA . ASP A 1 96 ? 6.703 -3.226 32.106 1.00 54.97 96 ASP A CA 1
ATOM 792 C C . ASP A 1 96 ? 8.112 -3.852 32.196 1.00 54.97 96 ASP A C 1
ATOM 794 O O . ASP A 1 96 ? 8.724 -3.878 33.262 1.00 54.97 96 ASP A O 1
ATOM 798 N N . LEU A 1 97 ? 8.697 -4.262 31.061 1.00 52.88 97 LEU A N 1
ATOM 799 C CA . LEU A 1 97 ? 10.109 -4.667 30.962 1.00 52.88 97 LEU A CA 1
ATOM 800 C C . LEU A 1 97 ? 11.070 -3.505 31.243 1.00 52.88 97 LEU A C 1
ATOM 802 O O . LEU A 1 97 ? 12.116 -3.708 31.856 1.00 52.88 97 LEU A O 1
ATOM 806 N N . ARG A 1 98 ? 10.723 -2.288 30.809 1.00 51.34 98 ARG A N 1
ATOM 807 C CA . ARG A 1 98 ? 11.520 -1.082 31.064 1.00 51.34 98 ARG A CA 1
ATOM 808 C C . ARG A 1 98 ? 11.499 -0.682 32.540 1.00 51.34 98 ARG A C 1
ATOM 810 O O . ARG A 1 98 ? 12.535 -0.269 33.038 1.00 51.34 98 ARG A O 1
ATOM 817 N N . LEU A 1 99 ? 10.365 -0.832 33.227 1.00 51.12 99 LEU A N 1
ATOM 818 C CA . LEU A 1 99 ? 10.258 -0.608 34.674 1.00 51.12 99 LEU A CA 1
ATOM 819 C C . LEU A 1 99 ? 11.067 -1.648 35.466 1.00 51.12 99 LEU A C 1
ATOM 821 O O . LEU A 1 99 ? 11.888 -1.272 36.292 1.00 51.12 99 LEU A O 1
ATOM 825 N N . ARG A 1 100 ? 10.964 -2.942 35.129 1.00 53.69 100 ARG A N 1
ATOM 826 C CA . ARG A 1 100 ? 11.725 -4.011 35.815 1.00 53.69 100 ARG A CA 1
ATOM 827 C C . ARG A 1 100 ? 13.242 -3.949 35.615 1.00 53.69 100 ARG A C 1
ATOM 829 O O . ARG A 1 100 ? 13.975 -4.455 36.453 1.00 53.69 100 ARG A O 1
ATOM 836 N N . LEU A 1 101 ? 13.718 -3.360 34.516 1.00 49.41 101 LEU A N 1
ATOM 837 C CA . LEU A 1 101 ? 15.147 -3.113 34.278 1.00 49.41 101 LEU A CA 1
ATOM 838 C C . LEU A 1 101 ? 15.672 -1.853 34.984 1.00 49.41 101 LEU A C 1
ATOM 840 O O . LEU A 1 101 ? 16.882 -1.667 35.036 1.00 49.41 101 LEU A O 1
ATOM 844 N N . CYS A 1 102 ? 14.792 -0.984 35.490 1.00 48.19 102 CYS A N 1
ATOM 845 C CA . CYS A 1 102 ? 15.169 0.181 36.296 1.00 48.19 102 CYS A CA 1
ATOM 846 C C . CYS A 1 102 ? 15.182 -0.109 37.809 1.00 48.19 102 CYS A C 1
ATOM 848 O O . CYS A 1 102 ? 15.756 0.684 38.550 1.00 48.19 102 CYS A O 1
ATOM 850 N N . ASP A 1 103 ? 14.592 -1.229 38.242 1.00 47.59 103 ASP A N 1
ATOM 851 C CA . ASP A 1 103 ? 14.548 -1.692 39.640 1.00 47.59 103 ASP A CA 1
ATOM 852 C C . ASP A 1 103 ? 15.600 -2.793 39.958 1.00 47.59 103 ASP A C 1
ATOM 854 O O . ASP A 1 103 ? 15.500 -3.476 40.980 1.00 47.59 103 ASP A O 1
ATOM 858 N N . LEU A 1 104 ? 16.605 -2.971 39.086 1.00 48.62 104 LEU A N 1
ATOM 859 C CA . LEU A 1 104 ? 17.796 -3.831 39.239 1.00 48.62 104 LEU A CA 1
ATOM 860 C C . LEU A 1 104 ? 19.064 -2.974 39.162 1.00 48.62 104 LEU A C 1
ATOM 862 O O . LEU A 1 104 ? 20.003 -3.258 39.939 1.00 48.62 104 LEU A O 1
#